Protein AF-A0A964XBW8-F1 (afdb_monomer_lite)

Foldseek 3Di:
DDDPPVPLVPDDQQALKKKWFDFPPDDLLPTFIFHRWDWDQDPNFIWTWGAGDDDDPRHRPIDTDGPVGTPDMDIGNDPVPDDSVVSVVVVD

Sequence (92 aa):
MSCIESDENTLPDFRGRTVCVFFMNRPANEGRYLIDPYFKLLAGRLYLIGNLPSPGNLAHREMGVAWDRVESYIVADSLGDFSPEQAADKLS

Radius of gyration: 14.18 Å; chains: 1; bounding box: 30×30×44 Å

Structure (mmCIF, N/CA/C/O backbone):
data_AF-A0A964XBW8-F1
#
_entry.id   AF-A0A964XBW8-F1
#
loop_
_atom_site.group_PDB
_atom_site.id
_atom_site.type_symbol
_atom_site.label_atom_id
_atom_site.label_alt_id
_atom_site.label_comp_id
_atom_site.label_asym_id
_atom_site.label_entity_id
_atom_site.label_seq_id
_atom_site.pdbx_PDB_ins_code
_atom_site.Cartn_x
_atom_site.Cartn_y
_atom_site.Cartn_z
_atom_site.occupancy
_atom_site.B_iso_or_equiv
_atom_site.auth_seq_id
_atom_site.auth_comp_id
_atom_site.auth_asym_id
_atom_site.auth_atom_id
_atom_site.pdbx_PDB_model_num
ATOM 1 N N . MET A 1 1 ? -16.310 -1.981 27.304 1.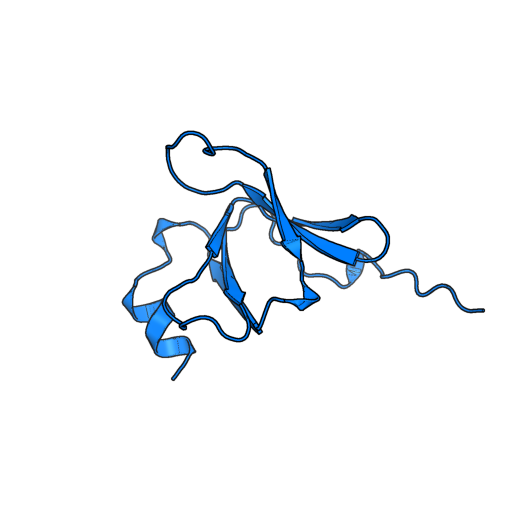00 39.50 1 MET A N 1
ATOM 2 C CA . MET A 1 1 ? -16.094 -1.910 25.845 1.00 39.50 1 MET A CA 1
ATOM 3 C C . MET A 1 1 ? -14.792 -1.167 25.644 1.00 39.50 1 MET A C 1
ATOM 5 O O . MET A 1 1 ? -14.761 0.022 25.918 1.00 39.50 1 MET A O 1
ATOM 9 N N . SER A 1 2 ? -13.712 -1.878 25.326 1.00 42.31 2 SER A N 1
ATOM 10 C CA . SER A 1 2 ? -12.438 -1.238 24.996 1.00 42.31 2 SER A CA 1
ATOM 11 C C . SER A 1 2 ? -12.479 -0.905 23.511 1.00 42.31 2 SER A C 1
ATOM 13 O O . SER A 1 2 ? -12.612 -1.813 22.689 1.00 42.31 2 SER A O 1
ATOM 15 N N . CYS A 1 3 ? -12.465 0.382 23.178 1.00 42.16 3 CYS A N 1
ATOM 16 C CA . CYS A 1 3 ? -12.202 0.830 21.821 1.00 42.16 3 CYS A CA 1
ATOM 17 C C . CYS A 1 3 ? -10.745 0.470 21.533 1.00 42.16 3 CYS A C 1
ATOM 19 O O . CYS A 1 3 ? -9.853 0.963 22.216 1.00 42.16 3 CYS A O 1
ATOM 21 N N . ILE A 1 4 ? -10.499 -0.422 20.575 1.00 47.88 4 ILE A N 1
ATOM 22 C CA . ILE A 1 4 ? -9.147 -0.607 20.051 1.00 47.88 4 ILE A CA 1
ATOM 23 C C . ILE A 1 4 ? -8.867 0.649 19.227 1.00 47.88 4 ILE A C 1
ATOM 25 O O . ILE A 1 4 ? -9.228 0.725 18.052 1.00 47.88 4 ILE A O 1
ATOM 29 N N . GLU A 1 5 ? -8.297 1.665 19.869 1.00 47.66 5 GLU A N 1
ATOM 30 C CA . GLU A 1 5 ? -7.552 2.699 19.168 1.00 47.66 5 GLU A CA 1
ATOM 31 C C . GLU A 1 5 ? -6.420 1.956 18.467 1.00 47.66 5 GLU A C 1
ATOM 33 O O . GLU A 1 5 ? -5.523 1.398 19.096 1.00 47.66 5 GLU A O 1
ATOM 38 N N . SER A 1 6 ? -6.544 1.801 17.152 1.00 48.50 6 SER A N 1
ATOM 39 C CA . SER A 1 6 ? -5.418 1.352 16.348 1.00 48.50 6 SER A CA 1
ATOM 40 C C . SER A 1 6 ? -4.403 2.477 16.448 1.00 48.50 6 SER A C 1
ATOM 42 O O . SER A 1 6 ? -4.586 3.500 15.795 1.00 48.50 6 SER A O 1
ATOM 44 N N . ASP A 1 7 ? -3.419 2.334 17.336 1.00 51.72 7 ASP A N 1
ATOM 45 C CA . ASP A 1 7 ? -2.308 3.267 17.456 1.00 51.72 7 ASP A CA 1
ATOM 46 C C . ASP A 1 7 ? -1.747 3.482 16.049 1.00 51.72 7 ASP A C 1
ATOM 48 O O . ASP A 1 7 ? -1.092 2.596 15.495 1.00 51.72 7 ASP A O 1
ATOM 52 N N . GLU A 1 8 ? -1.975 4.658 15.460 1.00 49.97 8 GLU A N 1
ATOM 53 C CA . GLU A 1 8 ? -1.329 5.067 14.204 1.00 49.97 8 GLU A CA 1
ATOM 54 C C . GLU A 1 8 ? 0.208 4.950 14.310 1.00 49.97 8 GLU A C 1
ATOM 56 O O . GLU A 1 8 ? 0.897 4.861 13.302 1.00 49.97 8 GLU A O 1
ATOM 61 N N . ASN A 1 9 ? 0.734 4.845 15.538 1.00 53.38 9 ASN A N 1
ATOM 62 C CA . ASN A 1 9 ? 2.130 4.601 15.887 1.00 53.38 9 ASN A CA 1
ATOM 63 C C . ASN A 1 9 ? 2.615 3.138 15.715 1.00 53.38 9 ASN A C 1
ATOM 65 O O . ASN A 1 9 ? 3.782 2.855 15.974 1.00 53.38 9 ASN A O 1
ATOM 69 N N . THR A 1 10 ? 1.748 2.190 15.331 1.00 73.75 10 THR A N 1
ATOM 70 C CA . THR A 1 10 ? 2.115 0.763 15.147 1.00 73.75 10 THR A CA 1
ATOM 71 C C . THR A 1 10 ? 2.186 0.315 13.691 1.00 73.75 10 THR A C 1
ATOM 73 O O . THR A 1 10 ? 2.718 -0.760 13.405 1.00 73.75 10 THR A O 1
ATOM 76 N N . LEU A 1 11 ? 1.675 1.121 12.760 1.00 84.56 11 LEU A N 1
ATOM 77 C CA . LEU A 1 11 ? 1.727 0.809 11.338 1.00 84.56 11 LEU A CA 1
ATOM 78 C C . LEU A 1 11 ? 3.012 1.373 10.720 1.00 84.56 11 LEU A C 1
ATOM 80 O O . LEU A 1 11 ? 3.432 2.473 11.078 1.00 84.56 11 LEU A O 1
ATOM 84 N N . PRO A 1 12 ? 3.647 0.644 9.788 1.00 85.88 12 PRO A N 1
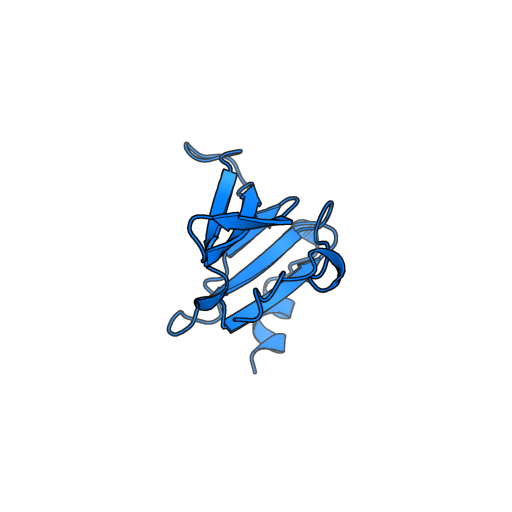ATOM 85 C CA . PRO A 1 12 ? 4.823 1.155 9.106 1.00 85.88 12 PRO A CA 1
ATOM 86 C C . PRO A 1 12 ? 4.468 2.396 8.277 1.00 85.88 12 PRO A C 1
ATOM 88 O O . PRO A 1 12 ? 3.456 2.419 7.571 1.00 85.88 12 PRO A O 1
ATOM 91 N N . ASP A 1 13 ? 5.322 3.416 8.355 1.00 88.06 13 ASP A N 1
ATOM 92 C CA . ASP A 1 13 ? 5.242 4.592 7.494 1.00 88.06 13 ASP A CA 1
ATOM 93 C C . ASP A 1 13 ? 5.945 4.296 6.164 1.00 88.06 13 ASP A C 1
ATOM 95 O O . ASP A 1 13 ? 7.142 3.997 6.125 1.00 88.06 13 ASP A O 1
ATOM 99 N N . PHE A 1 14 ? 5.186 4.356 5.072 1.00 93.44 14 PHE A N 1
ATOM 100 C CA . PHE A 1 14 ? 5.686 4.129 3.718 1.00 93.44 14 PHE A CA 1
ATOM 101 C C . PHE A 1 14 ? 5.804 5.419 2.898 1.00 93.44 14 PHE A C 1
ATOM 103 O O . PHE A 1 14 ? 6.082 5.357 1.698 1.00 93.44 14 PHE A O 1
ATOM 110 N N . ARG A 1 15 ? 5.640 6.589 3.524 1.00 92.06 15 ARG A N 1
ATOM 111 C CA . ARG A 1 15 ? 5.819 7.875 2.845 1.00 92.06 15 ARG A CA 1
ATOM 112 C C . ARG A 1 15 ? 7.215 7.995 2.236 1.00 92.06 15 ARG A C 1
ATOM 114 O O . ARG A 1 15 ? 8.216 7.559 2.804 1.00 92.06 15 ARG A O 1
ATOM 121 N N . GLY A 1 16 ? 7.274 8.571 1.041 1.00 91.81 16 GLY A N 1
ATOM 122 C CA . GLY A 1 16 ? 8.478 8.699 0.225 1.00 91.81 16 GLY A CA 1
ATOM 123 C C . GLY A 1 16 ? 8.982 7.391 -0.393 1.00 91.81 16 GLY A C 1
ATOM 124 O O . GLY A 1 16 ? 10.017 7.413 -1.051 1.00 91.81 16 GLY A O 1
ATOM 125 N N . ARG A 1 17 ? 8.285 6.262 -0.200 1.00 93.31 17 ARG A N 1
ATOM 126 C CA . ARG A 1 17 ? 8.644 4.958 -0.775 1.00 93.31 17 ARG A CA 1
ATOM 127 C C . ARG A 1 17 ? 7.699 4.570 -1.906 1.00 93.31 17 ARG A C 1
ATOM 129 O O . ARG A 1 17 ? 6.650 5.177 -2.127 1.00 93.31 17 ARG A O 1
ATOM 136 N N . THR A 1 18 ? 8.065 3.508 -2.610 1.00 92.44 18 THR A N 1
ATOM 137 C CA . THR A 1 18 ? 7.161 2.774 -3.494 1.00 92.44 18 THR A CA 1
ATOM 138 C C . THR A 1 18 ? 6.870 1.411 -2.880 1.00 92.44 18 THR A C 1
ATOM 140 O O . THR A 1 18 ? 7.786 0.700 -2.467 1.00 92.44 18 THR A O 1
ATOM 143 N N . VAL A 1 19 ? 5.594 1.034 -2.824 1.00 93.00 19 VAL A N 1
ATOM 144 C CA . VAL A 1 19 ? 5.158 -0.269 -2.312 1.00 93.00 19 VAL A CA 1
ATOM 145 C C . VAL A 1 19 ? 4.509 -1.056 -3.438 1.00 93.00 19 VAL A C 1
ATOM 147 O O . VAL A 1 19 ? 3.571 -0.579 -4.072 1.00 93.00 19 VAL A O 1
ATOM 150 N N . CYS A 1 20 ? 4.995 -2.271 -3.672 1.00 92.25 20 CYS A N 1
ATOM 151 C CA . CYS A 1 20 ? 4.340 -3.255 -4.523 1.00 92.25 20 CYS A CA 1
ATOM 152 C C . CYS A 1 20 ? 3.565 -4.233 -3.636 1.00 92.25 20 CYS A C 1
ATOM 154 O O . CYS A 1 20 ? 4.164 -4.884 -2.781 1.00 92.25 20 CYS A O 1
ATOM 156 N N . VAL A 1 21 ? 2.247 -4.319 -3.811 1.00 92.62 21 VAL A N 1
ATOM 157 C CA . VAL A 1 21 ? 1.370 -5.228 -3.060 1.00 92.62 21 VAL A CA 1
ATOM 158 C C . VAL A 1 21 ? 0.926 -6.402 -3.925 1.00 92.62 21 VAL A C 1
ATOM 160 O O . VAL A 1 21 ? 0.593 -6.228 -5.101 1.00 92.62 21 VAL A O 1
ATOM 163 N N . PHE A 1 22 ? 0.866 -7.584 -3.319 1.00 91.19 22 PHE A N 1
ATOM 164 C CA . PHE A 1 22 ? 0.354 -8.813 -3.916 1.00 91.19 22 PHE A CA 1
ATOM 165 C C . PHE A 1 22 ? -0.926 -9.230 -3.194 1.00 91.19 22 PHE A C 1
ATOM 167 O O . PHE A 1 22 ? -1.053 -9.072 -1.979 1.00 91.19 22 PHE A O 1
ATOM 174 N N . PHE A 1 23 ? -1.903 -9.723 -3.949 1.00 90.31 23 PHE A N 1
ATOM 175 C CA . PHE A 1 23 ? -3.230 -10.046 -3.430 1.00 90.31 23 PHE A CA 1
ATOM 176 C C . PHE A 1 23 ? -3.425 -11.547 -3.319 1.00 90.31 23 PHE A C 1
ATOM 178 O O . PHE A 1 23 ? -3.029 -12.289 -4.216 1.00 90.31 23 PHE A O 1
ATOM 185 N N . MET A 1 24 ? -4.178 -11.953 -2.298 1.00 84.94 24 MET A N 1
ATOM 186 C CA . MET A 1 24 ? -4.632 -13.334 -2.168 1.00 84.94 24 MET A CA 1
ATOM 187 C C . MET A 1 24 ? -5.353 -13.792 -3.444 1.00 84.94 24 MET A C 1
ATOM 189 O O . MET A 1 24 ? -6.205 -13.075 -3.982 1.00 84.94 24 MET A O 1
ATOM 193 N N . ASN A 1 25 ? -5.065 -15.017 -3.888 1.00 85.38 25 ASN A N 1
ATOM 194 C CA . ASN A 1 25 ? -5.665 -15.642 -5.076 1.00 85.38 25 ASN A CA 1
ATOM 195 C C . ASN A 1 25 ? -5.390 -14.898 -6.399 1.00 85.38 2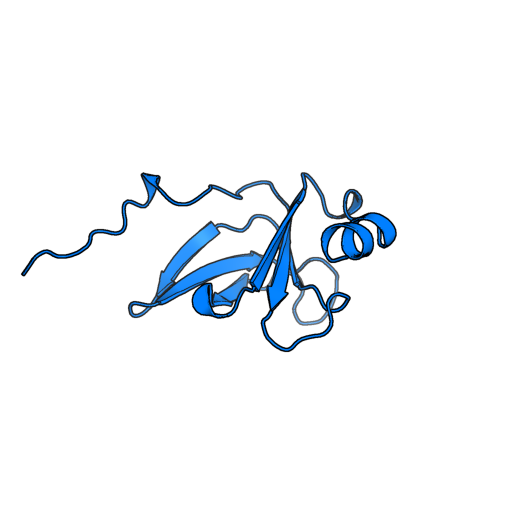5 ASN A C 1
ATOM 197 O O . ASN A 1 25 ? -6.172 -15.011 -7.349 1.00 85.38 25 ASN A O 1
ATOM 201 N N . ARG A 1 26 ? -4.300 -14.128 -6.477 1.00 81.81 26 ARG A N 1
ATOM 202 C CA . ARG A 1 26 ? -3.781 -13.570 -7.732 1.00 81.81 26 ARG A CA 1
ATOM 203 C C . ARG A 1 26 ? -2.403 -14.157 -8.040 1.00 81.81 26 ARG A C 1
ATOM 205 O O . ARG A 1 26 ? -1.683 -14.519 -7.115 1.00 81.81 26 ARG A O 1
ATOM 212 N N . PRO A 1 27 ? -2.022 -14.261 -9.324 1.00 80.06 27 PRO A N 1
ATOM 213 C CA . PRO A 1 27 ? -0.670 -14.658 -9.689 1.00 80.06 27 PRO A CA 1
ATOM 214 C C . PRO A 1 27 ? 0.391 -13.754 -9.042 1.00 80.06 27 PRO A C 1
ATOM 216 O O . PRO A 1 27 ? 0.240 -12.532 -9.011 1.00 80.06 27 PRO A O 1
ATOM 219 N N . ALA A 1 28 ? 1.492 -14.353 -8.580 1.00 71.75 28 ALA A N 1
ATOM 220 C CA . ALA A 1 28 ? 2.623 -13.662 -7.953 1.00 71.75 28 ALA A CA 1
ATOM 221 C C . ALA A 1 28 ? 3.267 -12.577 -8.840 1.00 71.75 28 ALA A C 1
ATOM 223 O O . ALA A 1 28 ? 3.902 -11.659 -8.341 1.00 71.75 28 ALA A O 1
ATOM 224 N N . ASN A 1 29 ? 3.086 -12.641 -10.159 1.00 75.06 29 ASN A N 1
ATOM 225 C CA . ASN A 1 29 ? 3.577 -11.639 -11.106 1.00 75.06 29 ASN A CA 1
ATOM 226 C C . ASN A 1 29 ? 2.597 -10.470 -11.348 1.00 75.06 29 ASN A C 1
ATOM 228 O O . ASN A 1 29 ? 2.910 -9.570 -12.124 1.00 75.06 29 ASN A O 1
ATOM 232 N N . GLU A 1 30 ? 1.428 -10.443 -10.696 1.00 81.31 30 GLU A N 1
ATOM 233 C CA . GLU A 1 30 ? 0.414 -9.385 -10.836 1.00 81.31 30 GLU A CA 1
ATOM 234 C C . GLU A 1 30 ? 0.418 -8.380 -9.669 1.00 81.31 30 GLU A C 1
ATOM 236 O O . GLU A 1 30 ? -0.640 -7.945 -9.200 1.00 81.31 30 GLU A O 1
ATOM 241 N N . GLY A 1 31 ? 1.600 -7.965 -9.213 1.00 84.94 31 GLY A N 1
ATOM 242 C CA . GLY A 1 31 ? 1.729 -6.914 -8.201 1.00 84.94 31 GLY A CA 1
ATOM 243 C C . GLY A 1 31 ? 1.053 -5.594 -8.609 1.00 84.94 31 GLY A C 1
ATOM 244 O O . GLY A 1 31 ? 0.858 -5.292 -9.795 1.00 84.94 31 GLY A O 1
ATOM 245 N N . A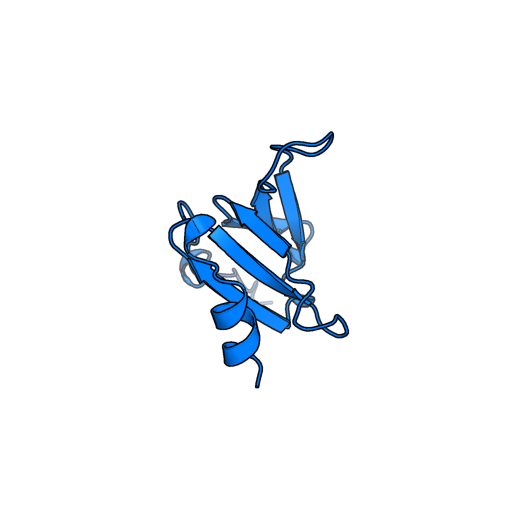RG A 1 32 ? 0.653 -4.788 -7.622 1.00 88.19 32 ARG A N 1
ATOM 246 C CA . ARG A 1 32 ? 0.195 -3.405 -7.833 1.00 88.19 32 ARG A CA 1
ATOM 247 C C . ARG A 1 32 ? 1.099 -2.444 -7.089 1.00 88.19 32 ARG A C 1
ATOM 249 O O . ARG A 1 32 ? 1.354 -2.624 -5.906 1.00 88.19 32 ARG A O 1
ATOM 256 N N . TYR A 1 33 ? 1.540 -1.409 -7.785 1.00 89.69 33 TYR A N 1
ATOM 257 C CA . TYR A 1 33 ? 2.446 -0.412 -7.238 1.00 89.69 33 TYR A CA 1
ATOM 258 C C . TYR A 1 33 ? 1.678 0.802 -6.717 1.00 89.69 33 TYR A C 1
ATOM 260 O O . TYR A 1 33 ? 0.746 1.282 -7.367 1.00 89.69 33 TYR A O 1
ATOM 268 N N . LEU A 1 34 ? 2.113 1.313 -5.572 1.00 92.06 34 LEU A N 1
ATOM 269 C CA . LEU A 1 34 ? 1.668 2.563 -4.971 1.00 92.06 34 LEU A CA 1
ATOM 270 C C . LEU A 1 34 ? 2.892 3.433 -4.664 1.00 92.06 34 LEU A C 1
ATOM 272 O O . LEU A 1 34 ? 3.834 2.969 -4.022 1.00 92.06 34 LEU A O 1
ATOM 276 N N . ILE A 1 35 ? 2.868 4.684 -5.117 1.00 91.94 35 ILE A N 1
ATOM 277 C CA . ILE A 1 35 ? 3.864 5.718 -4.815 1.00 91.94 35 ILE A CA 1
ATOM 278 C C . ILE A 1 35 ? 3.394 6.528 -3.610 1.00 91.94 35 ILE A C 1
ATOM 280 O O . ILE A 1 35 ? 2.226 6.930 -3.562 1.00 91.94 35 ILE A O 1
ATOM 284 N N . ASP A 1 36 ? 4.333 6.807 -2.704 1.00 92.44 36 ASP A N 1
ATOM 285 C CA . ASP A 1 36 ? 4.137 7.587 -1.482 1.00 92.44 36 ASP A CA 1
ATOM 286 C C . ASP A 1 36 ? 2.940 7.102 -0.643 1.00 92.44 36 ASP A C 1
ATOM 288 O O . ASP A 1 36 ? 2.049 7.893 -0.315 1.00 92.44 36 ASP A O 1
ATOM 292 N N . PRO A 1 37 ? 2.827 5.786 -0.361 1.00 94.62 37 PRO A N 1
ATOM 293 C CA . PRO A 1 37 ? 1.626 5.293 0.268 1.00 94.62 37 PRO A CA 1
ATOM 294 C C . PRO A 1 37 ? 1.602 5.540 1.779 1.00 94.62 37 PRO A C 1
ATOM 296 O O . PRO A 1 37 ? 2.627 5.578 2.454 1.00 94.62 37 PRO A O 1
ATOM 299 N N . TYR A 1 38 ? 0.397 5.647 2.327 1.00 94.38 38 TYR A N 1
ATOM 300 C CA . TYR A 1 38 ? 0.140 5.796 3.754 1.00 94.38 38 TYR A CA 1
ATOM 301 C C . TYR A 1 38 ? -1.118 5.021 4.152 1.00 94.38 38 TYR A C 1
ATOM 303 O O . TYR A 1 38 ? -2.020 4.792 3.341 1.00 94.38 38 TYR A O 1
ATOM 311 N N . PHE A 1 39 ? -1.195 4.599 5.410 1.00 95.06 39 PHE A N 1
ATOM 312 C CA . PHE A 1 39 ? -2.382 3.920 5.916 1.00 95.06 39 PHE A CA 1
ATOM 313 C C . PHE A 1 39 ? -3.489 4.906 6.284 1.00 95.06 39 PHE A C 1
ATOM 315 O O . PHE A 1 39 ? -3.235 5.981 6.824 1.00 95.06 39 PHE A O 1
ATOM 322 N N . LYS A 1 40 ? -4.738 4.518 6.017 1.00 94.19 40 LYS A N 1
ATOM 323 C CA . LYS A 1 40 ? -5.929 5.277 6.402 1.00 94.19 40 LYS A CA 1
ATOM 324 C C . LYS A 1 40 ? -7.067 4.343 6.789 1.00 94.19 40 LYS A C 1
ATOM 326 O O . LYS A 1 40 ? -7.392 3.411 6.052 1.00 94.19 40 LYS A O 1
ATOM 331 N N . LEU A 1 41 ? -7.712 4.623 7.918 1.00 94.12 41 LEU A N 1
ATOM 332 C CA . LEU A 1 41 ? -8.937 3.939 8.321 1.00 94.12 41 LEU A CA 1
ATOM 333 C C . LEU A 1 41 ? -10.147 4.630 7.677 1.00 94.12 41 LEU A C 1
ATOM 335 O O . LEU A 1 41 ? -10.409 5.806 7.923 1.00 94.12 41 LEU A O 1
ATOM 339 N N . LEU A 1 42 ? -10.898 3.904 6.849 1.00 92.00 42 LEU A N 1
ATOM 340 C CA . LEU A 1 42 ? -12.106 4.395 6.185 1.00 92.00 42 LEU A CA 1
ATOM 341 C C . LEU A 1 42 ? -13.269 3.454 6.490 1.00 92.00 42 LEU A C 1
ATOM 343 O O . LEU A 1 42 ? -13.202 2.266 6.180 1.00 92.00 42 LEU A O 1
ATOM 347 N N . ALA A 1 43 ? -14.333 3.986 7.099 1.00 92.62 43 ALA A N 1
ATOM 348 C CA . ALA A 1 43 ? -15.528 3.222 7.479 1.00 92.62 43 ALA A CA 1
ATOM 349 C C . ALA A 1 43 ? -15.204 1.920 8.252 1.00 92.62 43 ALA A C 1
ATOM 351 O O . ALA A 1 43 ? -15.786 0.870 7.994 1.00 92.62 43 ALA A O 1
ATOM 352 N N . GLY A 1 44 ? -14.237 1.985 9.176 1.00 92.56 44 GLY A N 1
ATOM 353 C CA . GLY A 1 44 ? -13.819 0.844 9.999 1.00 92.56 44 GLY A CA 1
ATOM 354 C C . GLY A 1 44 ? -12.919 -0.175 9.294 1.00 92.56 44 GLY A C 1
ATOM 355 O O . GLY A 1 44 ? -12.640 -1.223 9.867 1.00 92.56 44 GLY A O 1
ATOM 356 N N . ARG A 1 45 ? -12.446 0.110 8.074 1.00 95.00 45 ARG A N 1
ATOM 357 C CA . ARG A 1 45 ? -11.533 -0.763 7.324 1.00 95.00 45 ARG A CA 1
ATOM 358 C C . ARG A 1 45 ? -10.226 -0.050 7.002 1.00 95.00 45 ARG A C 1
ATOM 360 O O . ARG A 1 45 ? -10.231 1.124 6.637 1.00 95.00 45 ARG A O 1
ATOM 367 N N . LEU A 1 46 ? -9.111 -0.764 7.154 1.00 95.00 46 LEU A N 1
ATOM 368 C CA . LEU A 1 46 ? -7.775 -0.237 6.895 1.00 95.00 46 LEU A CA 1
ATOM 369 C C . LEU A 1 46 ? -7.452 -0.305 5.400 1.00 95.00 46 LEU A C 1
ATOM 371 O O . LEU A 1 46 ? -7.579 -1.364 4.777 1.00 95.00 46 LEU A O 1
ATOM 375 N N . TYR A 1 47 ? -7.014 0.819 4.844 1.00 95.75 47 TYR A N 1
ATOM 376 C CA . TYR A 1 47 ? -6.557 0.921 3.467 1.00 95.75 47 TYR A CA 1
ATOM 377 C C . TYR A 1 47 ? -5.124 1.436 3.413 1.00 95.75 47 TYR A C 1
ATOM 379 O O . TYR A 1 47 ? -4.762 2.338 4.165 1.00 95.75 47 TYR A O 1
ATOM 387 N N . LEU A 1 48 ? -4.340 0.894 2.487 1.00 95.94 48 LEU A N 1
ATOM 388 C CA . LEU A 1 48 ? -3.100 1.495 2.025 1.00 95.94 48 LEU A CA 1
ATOM 389 C C . LEU A 1 48 ? -3.439 2.414 0.850 1.00 95.94 48 LEU A C 1
ATOM 391 O O . LEU A 1 48 ? -3.864 1.951 -0.210 1.00 95.94 48 LEU A O 1
ATOM 395 N N . ILE A 1 49 ? -3.319 3.715 1.072 1.00 95.06 49 ILE A N 1
ATOM 396 C CA . ILE A 1 49 ? -3.644 4.756 0.105 1.00 95.06 49 ILE A CA 1
ATOM 397 C C . ILE A 1 49 ? -2.356 5.223 -0.558 1.00 95.06 49 ILE A C 1
ATOM 399 O O . ILE A 1 49 ? -1.393 5.474 0.148 1.00 95.06 49 ILE A O 1
ATOM 403 N N . GLY A 1 50 ? -2.322 5.362 -1.880 1.00 93.38 50 GLY A N 1
ATOM 404 C CA . GLY A 1 50 ? -1.163 5.909 -2.588 1.00 93.38 50 GLY A CA 1
ATOM 405 C C . GLY A 1 50 ? -1.465 6.221 -4.048 1.00 93.38 50 GLY A C 1
ATOM 406 O O . GLY A 1 50 ? -2.581 6.013 -4.525 1.00 93.38 50 GLY A O 1
ATOM 407 N N . ASN A 1 51 ? -0.468 6.716 -4.773 1.00 91.56 51 ASN A N 1
ATOM 408 C CA . ASN A 1 51 ? -0.625 7.099 -6.174 1.00 91.56 51 ASN A CA 1
ATOM 409 C C . ASN A 1 51 ? -0.198 5.971 -7.115 1.00 91.56 51 ASN A C 1
ATOM 411 O O . ASN A 1 51 ? 0.803 5.300 -6.877 1.00 91.56 51 ASN A O 1
ATOM 415 N N . LEU A 1 52 ? -0.913 5.787 -8.222 1.00 86.62 52 LEU A N 1
ATOM 416 C CA . LEU A 1 52 ? -0.476 4.861 -9.267 1.00 86.62 52 LEU A CA 1
ATOM 417 C C . LEU A 1 52 ? 0.767 5.406 -10.001 1.00 86.62 52 LEU A C 1
ATOM 419 O O . LEU A 1 52 ? 0.735 6.555 -10.459 1.00 86.62 52 LEU A O 1
ATOM 423 N N . PRO A 1 53 ? 1.840 4.608 -10.171 1.00 74.56 53 PRO A N 1
ATOM 424 C CA . PRO A 1 53 ? 2.912 4.948 -11.095 1.00 74.56 53 PRO A CA 1
ATOM 425 C C . PRO A 1 53 ? 2.402 4.829 -12.534 1.00 74.56 53 PRO A C 1
ATOM 427 O O . PRO A 1 53 ? 1.692 3.878 -12.852 1.00 74.56 53 PRO A O 1
ATOM 430 N N . SER A 1 54 ? 2.858 5.720 -13.418 1.00 67.50 54 SER A N 1
ATOM 431 C CA . SER A 1 54 ? 2.745 5.641 -14.892 1.00 67.50 54 SER A CA 1
ATOM 432 C C . SER A 1 54 ? 1.588 6.426 -15.556 1.00 67.50 54 SER A C 1
ATOM 434 O O . SER A 1 54 ? 0.543 6.645 -14.934 1.00 67.50 54 SER A O 1
ATOM 436 N N . PRO A 1 55 ? 1.771 6.884 -16.822 1.00 55.34 55 PRO A N 1
ATOM 437 C CA . PRO A 1 55 ? 0.848 7.759 -17.523 1.00 55.34 55 PRO A CA 1
ATOM 438 C C . PRO A 1 55 ? -0.286 6.958 -18.173 1.00 55.34 55 PRO A C 1
ATOM 440 O O . PRO A 1 55 ? -0.093 5.944 -18.838 1.00 55.34 55 PRO A O 1
ATOM 443 N N . GLY A 1 56 ? -1.498 7.449 -17.977 1.00 57.25 56 GLY A N 1
ATOM 444 C CA . GLY A 1 56 ? -2.753 6.883 -18.447 1.00 57.25 56 GLY A CA 1
ATOM 445 C C . GLY A 1 56 ? -3.894 7.704 -17.855 1.00 57.25 56 GLY A C 1
ATOM 446 O O . GLY A 1 56 ? -3.662 8.600 -17.046 1.00 57.25 56 GLY A O 1
ATOM 447 N N . ASN A 1 57 ? -5.144 7.400 -18.196 1.00 59.41 57 ASN A N 1
ATOM 448 C CA . ASN A 1 57 ? -6.303 8.196 -17.743 1.00 59.41 57 ASN A CA 1
ATOM 449 C C . ASN A 1 57 ? -6.504 8.196 -16.206 1.00 59.41 57 ASN A C 1
ATOM 451 O O . ASN A 1 57 ? -7.344 8.930 -15.679 1.00 59.41 57 ASN A O 1
ATOM 455 N N . LEU A 1 58 ? -5.751 7.347 -15.498 1.00 63.59 58 LEU A N 1
ATOM 456 C CA . LEU A 1 58 ? -5.745 7.183 -14.044 1.00 63.59 58 LEU A CA 1
ATOM 457 C C . LEU A 1 58 ? -4.399 7.568 -13.404 1.00 63.59 58 LEU A C 1
ATOM 459 O O . LEU A 1 58 ? -4.220 7.357 -12.206 1.00 63.59 58 LEU A O 1
ATOM 463 N N . ALA A 1 59 ? -3.464 8.129 -14.177 1.00 64.44 59 ALA A N 1
ATOM 464 C CA . ALA A 1 59 ? -2.205 8.642 -13.652 1.00 64.44 59 ALA A CA 1
ATOM 465 C C . ALA A 1 59 ? -2.468 9.698 -12.574 1.00 64.44 59 ALA A C 1
ATOM 467 O O . ALA A 1 59 ? -3.374 10.522 -12.720 1.00 64.44 59 ALA A O 1
ATOM 468 N N . HIS A 1 60 ? -1.686 9.655 -11.494 1.00 66.88 60 HIS A N 1
ATOM 469 C CA . HIS A 1 60 ? -1.815 10.555 -10.339 1.00 66.88 60 HIS A CA 1
ATOM 470 C C . HIS A 1 60 ? -3.172 10.503 -9.623 1.00 66.88 60 HIS A C 1
ATOM 472 O O . HIS A 1 60 ? -3.484 11.395 -8.836 1.00 66.88 60 HIS A O 1
ATOM 478 N N . ARG A 1 61 ? -3.997 9.479 -9.880 1.00 80.25 61 ARG A N 1
ATOM 479 C CA . ARG A 1 61 ? -5.154 9.228 -9.029 1.00 80.25 61 ARG A CA 1
ATOM 480 C C . ARG A 1 61 ? -4.708 8.494 -7.780 1.00 80.25 61 ARG A C 1
ATOM 482 O O . ARG A 1 61 ? -4.003 7.486 -7.848 1.00 80.25 61 ARG A O 1
ATOM 489 N N . GLU A 1 62 ? -5.192 9.004 -6.661 1.00 88.81 62 GLU A N 1
ATOM 490 C CA . GLU A 1 62 ? -5.130 8.319 -5.387 1.00 88.81 62 GLU A CA 1
ATOM 491 C C . GLU A 1 62 ? -5.955 7.026 -5.483 1.00 88.81 62 GLU A C 1
ATOM 493 O O . GLU A 1 62 ? -7.104 7.020 -5.937 1.00 88.81 62 GLU A O 1
ATOM 498 N N . MET A 1 63 ? -5.345 5.915 -5.090 1.00 90.12 63 MET A N 1
ATOM 499 C CA . MET A 1 63 ? -5.959 4.598 -5.052 1.00 90.12 63 MET A CA 1
ATOM 500 C C . MET A 1 63 ? -5.842 4.040 -3.640 1.00 90.12 63 MET A C 1
ATOM 502 O O . MET A 1 63 ? -4.788 4.129 -3.013 1.00 90.12 63 MET A O 1
ATOM 506 N N . GLY A 1 64 ? -6.926 3.434 -3.159 1.00 92.94 64 GLY A N 1
ATOM 507 C CA . GLY A 1 64 ? -6.940 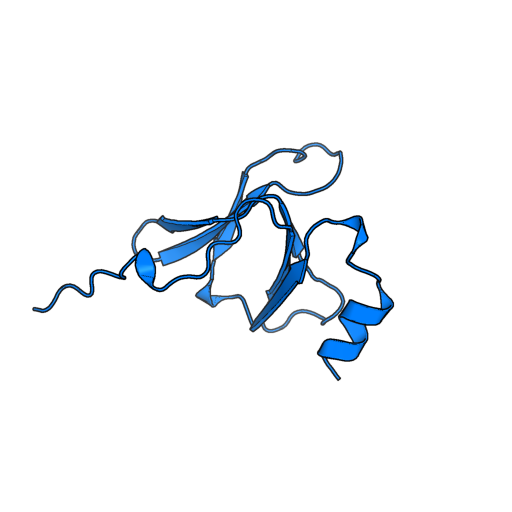2.711 -1.896 1.00 92.94 64 GLY A CA 1
ATOM 508 C C . GLY A 1 64 ? -6.934 1.206 -2.109 1.00 92.94 64 GLY A C 1
ATOM 509 O O . GLY A 1 64 ? -7.815 0.660 -2.774 1.00 92.94 64 GLY A O 1
ATOM 510 N N . VAL A 1 65 ? -5.969 0.530 -1.497 1.00 93.56 65 VAL A N 1
ATOM 511 C CA . VAL A 1 65 ? -5.910 -0.928 -1.405 1.00 93.56 65 VAL A CA 1
ATOM 512 C C . VAL A 1 65 ? -6.396 -1.357 -0.030 1.00 93.56 65 VAL A C 1
ATOM 514 O O . VAL A 1 65 ? -5.851 -0.928 0.979 1.00 93.56 65 VAL A O 1
ATOM 517 N N . ALA A 1 66 ? -7.413 -2.213 0.028 1.00 95.06 66 ALA A N 1
ATOM 518 C CA . ALA A 1 66 ? -7.882 -2.757 1.296 1.00 95.06 66 ALA A CA 1
ATOM 519 C C . ALA A 1 66 ? -6.843 -3.727 1.882 1.00 95.06 66 ALA A C 1
ATOM 521 O O . ALA A 1 66 ? -6.507 -4.727 1.246 1.00 95.06 66 ALA A O 1
ATOM 522 N N . TRP A 1 67 ? -6.332 -3.427 3.079 1.00 94.62 67 TRP A N 1
ATOM 523 C CA . TRP A 1 67 ? -5.167 -4.120 3.639 1.00 94.62 67 TRP A CA 1
ATOM 524 C C . TRP A 1 67 ? -5.430 -5.595 3.961 1.00 94.62 67 TRP A C 1
ATOM 526 O O . TRP A 1 67 ? -4.580 -6.445 3.740 1.00 94.62 67 TRP A O 1
ATOM 536 N N . ASP A 1 68 ? -6.655 -5.920 4.367 1.00 94.06 68 ASP A N 1
ATOM 537 C CA . ASP A 1 68 ? -7.136 -7.289 4.606 1.00 94.06 68 ASP A CA 1
ATOM 538 C C . ASP A 1 68 ? -7.176 -8.180 3.345 1.00 94.06 68 ASP A C 1
ATOM 540 O O . ASP A 1 68 ? -7.503 -9.361 3.438 1.00 94.06 68 ASP A O 1
ATOM 544 N N . ARG A 1 69 ? -6.895 -7.631 2.156 1.00 93.25 69 ARG A N 1
ATOM 545 C CA . ARG A 1 69 ? -6.783 -8.379 0.891 1.00 93.25 69 ARG A CA 1
ATOM 546 C C . ARG A 1 69 ? -5.340 -8.576 0.428 1.00 93.25 69 ARG A C 1
ATOM 548 O O . ARG A 1 69 ? -5.129 -9.301 -0.547 1.00 93.25 69 ARG A O 1
ATOM 555 N N . VAL A 1 70 ? -4.382 -7.915 1.074 1.00 92.62 70 VAL A N 1
ATOM 556 C CA . VAL A 1 70 ? -2.957 -8.016 0.753 1.00 92.62 70 VAL A CA 1
ATOM 557 C C . VAL A 1 70 ? -2.406 -9.292 1.383 1.00 92.62 70 VAL A C 1
ATOM 559 O O . VAL A 1 70 ? -2.625 -9.554 2.561 1.00 92.62 70 VAL A O 1
ATOM 562 N N . GLU A 1 71 ? -1.718 -10.099 0.584 1.00 93.31 71 GLU A N 1
ATOM 563 C CA . GLU A 1 71 ? -1.040 -11.318 1.032 1.00 93.31 71 GLU A CA 1
ATOM 564 C C . GLU A 1 71 ? 0.408 -11.022 1.430 1.00 93.31 71 GLU A C 1
ATOM 566 O O . GLU A 1 71 ? 0.868 -11.422 2.496 1.00 93.31 71 GLU A O 1
ATOM 571 N N . SER A 1 72 ? 1.114 -10.270 0.588 1.00 91.75 72 SER A N 1
ATOM 572 C CA . SER A 1 72 ? 2.494 -9.855 0.816 1.00 91.75 72 SER A CA 1
ATOM 573 C C . SER A 1 72 ? 2.771 -8.516 0.133 1.00 91.75 72 SER A C 1
ATOM 575 O O . SER A 1 72 ? 1.994 -8.043 -0.704 1.00 91.75 72 SER A O 1
ATOM 577 N N . TYR A 1 73 ? 3.870 -7.868 0.512 1.00 92.81 73 TYR A N 1
ATOM 578 C CA . TYR A 1 73 ? 4.289 -6.602 -0.078 1.00 92.81 73 TYR A CA 1
ATOM 579 C C . TYR A 1 73 ? 5.813 -6.472 -0.107 1.00 92.81 73 TYR A C 1
ATOM 581 O O . TYR A 1 73 ? 6.524 -7.068 0.701 1.00 92.81 73 TYR A O 1
ATOM 589 N N . ILE A 1 74 ? 6.308 -5.657 -1.035 1.00 91.56 74 ILE A N 1
ATOM 590 C CA . ILE A 1 74 ? 7.717 -5.277 -1.153 1.00 91.56 74 ILE A CA 1
ATOM 591 C C . ILE A 1 74 ? 7.798 -3.750 -1.130 1.00 91.56 74 ILE A C 1
ATOM 593 O O . ILE A 1 74 ? 7.028 -3.073 -1.811 1.00 91.56 74 ILE A O 1
ATOM 597 N N . VAL A 1 75 ? 8.738 -3.217 -0.351 1.00 92.44 75 VAL A N 1
ATOM 598 C CA . VAL A 1 75 ? 9.012 -1.779 -0.236 1.00 92.44 75 VAL A CA 1
ATOM 599 C C . VAL A 1 75 ? 10.336 -1.475 -0.924 1.00 92.44 75 VAL A C 1
ATOM 601 O O . VAL A 1 75 ? 11.311 -2.194 -0.706 1.00 92.44 75 VAL A O 1
ATOM 604 N N . ALA A 1 76 ? 10.373 -0.407 -1.714 1.00 89.75 76 ALA A N 1
ATOM 605 C CA . ALA A 1 76 ? 11.595 0.111 -2.313 1.00 89.75 76 ALA A CA 1
ATOM 606 C C . ALA A 1 76 ? 11.635 1.645 -2.271 1.00 89.75 76 ALA A C 1
ATOM 608 O O . ALA A 1 76 ? 10.611 2.296 -2.046 1.00 89.75 76 ALA A O 1
ATOM 609 N N . ASP A 1 77 ? 12.816 2.224 -2.479 1.00 88.38 77 ASP A N 1
ATOM 610 C CA . ASP A 1 77 ? 12.999 3.680 -2.485 1.00 88.38 77 ASP A CA 1
ATOM 611 C C . ASP A 1 77 ? 12.362 4.322 -3.719 1.00 88.38 77 ASP A C 1
ATOM 613 O O . ASP A 1 77 ? 11.794 5.410 -3.645 1.00 88.38 77 ASP A O 1
ATOM 617 N N . SER A 1 78 ? 12.383 3.620 -4.850 1.00 80.25 78 SER A N 1
ATOM 618 C CA . SER A 1 78 ? 11.831 4.097 -6.108 1.00 80.25 78 SER A CA 1
ATOM 619 C C . SER A 1 78 ? 11.264 2.962 -6.963 1.00 80.25 78 SER A C 1
ATOM 621 O O . SER A 1 78 ? 11.535 1.782 -6.746 1.00 80.25 78 SER A O 1
ATOM 623 N N . LEU A 1 79 ? 10.487 3.315 -7.993 1.00 75.06 79 LEU A N 1
ATOM 624 C CA . LEU A 1 79 ? 9.971 2.341 -8.961 1.00 75.06 79 LEU A CA 1
ATOM 625 C C . LEU A 1 79 ? 11.102 1.608 -9.713 1.00 75.06 79 LEU A C 1
ATOM 627 O O . LEU A 1 79 ? 10.925 0.461 -10.110 1.00 75.06 79 LEU A O 1
ATOM 631 N N . GLY A 1 80 ? 12.253 2.265 -9.902 1.00 72.25 80 GLY A N 1
ATOM 632 C CA . GLY A 1 80 ? 13.410 1.705 -10.608 1.00 72.25 80 GLY A CA 1
ATOM 633 C C . GLY A 1 80 ? 14.107 0.568 -9.858 1.00 72.25 80 GLY A C 1
ATOM 634 O O . GLY A 1 80 ? 14.857 -0.185 -10.471 1.00 72.25 80 GLY A O 1
ATOM 635 N N . ASP A 1 81 ? 13.818 0.415 -8.566 1.00 72.56 81 ASP A N 1
ATOM 636 C CA . ASP A 1 81 ? 14.415 -0.610 -7.709 1.00 72.56 81 ASP A CA 1
ATOM 637 C C . ASP A 1 81 ? 13.669 -1.949 -7.781 1.00 72.56 81 ASP A C 1
ATOM 639 O O . ASP A 1 81 ? 14.160 -2.960 -7.285 1.00 72.56 81 ASP A O 1
ATOM 643 N N . PHE A 1 82 ? 12.490 -1.988 -8.409 1.00 66.94 82 PHE A N 1
ATOM 644 C CA . PHE A 1 82 ? 11.773 -3.235 -8.657 1.00 66.94 82 PHE A CA 1
ATOM 645 C C . PHE A 1 82 ? 12.290 -3.870 -9.947 1.00 66.94 82 PHE A C 1
ATOM 647 O 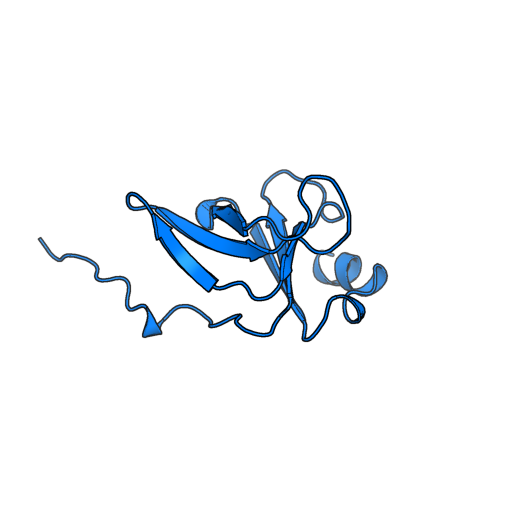O . PHE A 1 82 ? 11.753 -3.632 -11.031 1.00 66.94 82 PHE A O 1
ATOM 654 N N . SER A 1 83 ? 13.333 -4.699 -9.852 1.00 64.50 83 SER A N 1
ATOM 655 C CA . SER A 1 83 ? 13.679 -5.565 -10.980 1.00 64.50 83 SER A CA 1
ATOM 656 C C . SER A 1 83 ? 12.651 -6.709 -11.092 1.00 64.50 83 SER A C 1
ATOM 658 O O . SER A 1 83 ? 12.221 -7.253 -10.068 1.00 64.50 83 SER A O 1
ATOM 660 N N . PRO A 1 84 ? 12.243 -7.117 -12.310 1.00 57.44 84 PRO A N 1
ATOM 661 C CA . PRO A 1 84 ? 11.323 -8.244 -12.498 1.00 57.44 84 PRO A CA 1
ATOM 662 C C . PRO A 1 84 ? 11.817 -9.548 -11.852 1.00 57.44 84 PRO A C 1
ATOM 664 O O . PRO A 1 84 ? 11.009 -10.356 -11.402 1.00 57.44 84 PRO A O 1
ATOM 667 N N . GLU A 1 85 ? 13.137 -9.736 -11.774 1.00 55.66 85 GLU A N 1
ATOM 668 C CA . GLU A 1 85 ? 13.762 -10.920 -11.176 1.00 55.66 85 GLU A CA 1
ATOM 669 C C . GLU A 1 85 ? 13.645 -10.934 -9.645 1.00 55.66 85 GLU A C 1
ATOM 671 O O . GLU A 1 85 ? 13.345 -11.972 -9.061 1.00 55.66 85 GLU A O 1
ATOM 676 N N . GLN A 1 86 ? 13.780 -9.781 -8.981 1.00 53.28 86 GLN A N 1
ATOM 677 C CA . GLN A 1 86 ? 13.671 -9.682 -7.518 1.00 53.28 86 GLN A CA 1
ATOM 678 C C . GLN A 1 86 ? 12.242 -9.893 -6.999 1.00 53.28 86 GLN A C 1
ATOM 680 O O . GLN A 1 86 ? 12.058 -10.292 -5.849 1.00 53.28 86 GLN A O 1
ATOM 685 N N . ALA A 1 87 ? 11.227 -9.619 -7.824 1.00 53.72 87 ALA A N 1
ATOM 686 C CA . ALA A 1 87 ? 9.829 -9.855 -7.471 1.00 53.72 87 ALA A CA 1
ATOM 687 C C . ALA A 1 87 ? 9.451 -11.347 -7.527 1.00 53.72 87 ALA A C 1
ATOM 689 O O . ALA A 1 87 ? 8.608 -11.785 -6.748 1.00 53.72 87 ALA A O 1
ATOM 690 N N . ALA A 1 88 ? 10.077 -12.123 -8.419 1.00 52.03 88 ALA A N 1
ATOM 691 C CA . ALA A 1 88 ? 9.811 -13.553 -8.571 1.00 52.03 88 ALA A CA 1
ATOM 692 C C . ALA A 1 88 ? 10.507 -14.403 -7.491 1.00 52.03 88 ALA A C 1
ATOM 694 O O . ALA A 1 88 ? 9.907 -15.344 -6.982 1.00 52.03 88 ALA A O 1
ATOM 695 N N . ASP A 1 89 ? 11.733 -14.036 -7.107 1.00 51.75 89 ASP A N 1
ATOM 696 C CA . ASP A 1 89 ? 12.583 -14.813 -6.186 1.00 51.75 89 ASP A CA 1
ATOM 697 C C . ASP A 1 89 ? 12.140 -14.717 -4.710 1.00 51.75 89 ASP A C 1
ATOM 699 O O . ASP A 1 89 ? 12.417 -15.590 -3.896 1.00 51.75 89 ASP A O 1
ATOM 703 N N . LYS A 1 90 ? 11.393 -13.666 -4.338 1.00 51.50 90 LYS A N 1
ATOM 704 C CA . LYS A 1 90 ? 10.861 -13.498 -2.969 1.00 51.50 90 LYS A CA 1
ATOM 705 C C . LYS A 1 90 ? 9.573 -14.285 -2.688 1.00 51.50 90 LYS A C 1
ATOM 707 O O . LYS A 1 90 ? 9.052 -14.194 -1.577 1.00 51.50 90 LYS A O 1
ATOM 712 N N . LEU A 1 91 ? 9.041 -15.001 -3.681 1.00 49.00 91 LEU A N 1
ATOM 713 C CA . LEU A 1 91 ? 7.772 -15.743 -3.604 1.00 49.00 91 LEU A CA 1
ATOM 714 C C . LEU A 1 91 ? 7.926 -17.246 -3.918 1.00 49.00 91 LEU A C 1
ATOM 716 O O . LEU A 1 91 ? 6.920 -17.957 -3.952 1.00 49.00 91 LEU A O 1
ATOM 720 N N . SER A 1 92 ? 9.159 -17.717 -4.132 1.00 46.19 92 SER A N 1
ATOM 721 C CA . SER A 1 92 ? 9.554 -19.134 -4.226 1.00 46.19 92 SER A CA 1
ATOM 722 C C . SER A 1 92 ? 10.105 -19.657 -2.906 1.00 46.19 92 SER A C 1
ATOM 724 O O . SER A 1 92 ? 9.795 -20.823 -2.575 1.00 46.19 92 SER A O 1
#

pLDDT: mean 78.71, std 17.36, range [39.5, 95.94]

Secondary structure (DSSP, 8-state):
-------GGGSPP-TTSEEEEEETTS-TT--EEEEEEEEEEETTEEEEEEEPPSSSTTTT-EEEEEGGGEEEEEEESSGGG--HHHHHHTT-